Protein AF-A0ABD5TMN6-F1 (afdb_monomer)

Sequence (115 aa):
MSTIVWAAIVGIPLAWHLGLTGVAYYDAGRVGMPRKKWATITFLVPIFGFFTYLFERSELSYDPEEDPYRGNNFNIHPSRADDTVLPSKGEANDLTEWDGRDRERDDGPGPLNDP

Nearest PDB structures (foldseek):
  5uax-assembly1_C  TM=6.747E-01  e=7.923E+00  Homo sapiens
  8tcu-assembly1_D-2  TM=4.972E-01  e=4.458E+00  Homo sapiens

Radius of gyration: 29.51 Å; Cα contacts (8 Å, |Δi|>4): 32; chains: 1; bounding box: 84×40×66 Å

pLDDT: mean 77.98, std 20.76, range [35.47, 98.38]

Solvent-accessible surface area (backbone atoms only — not comparable to full-atom values): 7530 Å² total; per-residue (Å²): 135,59,70,66,56,52,47,48,68,52,46,50,56,51,53,50,51,53,48,51,22,50,47,43,28,54,49,27,58,71,76,76,43,66,28,69,60,49,22,50,53,58,62,49,51,64,55,55,58,53,50,50,52,52,54,60,55,54,59,76,72,62,56,68,88,76,39,94,62,62,88,56,77,70,90,57,55,80,96,47,53,86,77,58,91,69,80,64,98,80,74,88,82,75,87,77,76,85,80,88,75,90,78,86,82,85,84,77,86,77,85,88,84,85,135

Foldseek 3Di:
DDPVVVCCVPVVVVVVLVVVLVVQLVVCVVVVHDSVVRSVVSNCVVVVVVVVVVVVVVVVPDDLVPDPCNQDPPPQPPVCPVVDPDDRPPPPPDPPDDDDDDDDDDDDDDDDDDD

Mean predicted aligned error: 16.41 Å

Structure (mmCIF, N/CA/C/O backbone):
data_AF-A0ABD5TMN6-F1
#
_entry.id   AF-A0ABD5TMN6-F1
#
loop_
_atom_site.group_PDB
_atom_site.id
_atom_site.type_symbol
_atom_site.label_atom_id
_atom_site.label_alt_id
_atom_site.label_comp_id
_atom_site.label_asym_id
_atom_site.label_entity_id
_atom_site.label_seq_id
_atom_site.pdbx_PDB_ins_code
_atom_site.Cartn_x
_atom_site.Cartn_y
_atom_site.Cartn_z
_atom_site.occupancy
_atom_site.B_iso_or_equiv
_atom_site.auth_seq_id
_atom_site.auth_comp_id
_atom_site.auth_asym_id
_atom_site.auth_atom_id
_atom_site.pdbx_PDB_model_num
ATOM 1 N N . MET A 1 1 ? -21.275 12.830 8.083 1.00 75.19 1 MET A N 1
ATOM 2 C CA . MET A 1 1 ? -20.219 13.082 7.073 1.00 75.19 1 MET A CA 1
ATOM 3 C C . MET A 1 1 ? -20.856 13.118 5.691 1.00 75.19 1 MET A C 1
ATOM 5 O O . MET A 1 1 ? -21.710 12.277 5.442 1.00 75.19 1 MET A O 1
ATOM 9 N N . SER A 1 2 ? -20.483 14.047 4.806 1.00 94.31 2 SER A N 1
ATOM 10 C CA . SER A 1 2 ? -20.979 14.046 3.419 1.00 94.31 2 SER A CA 1
ATOM 11 C C . SER A 1 2 ? -20.209 13.039 2.552 1.00 94.31 2 SER A C 1
ATOM 13 O O . SER A 1 2 ? -19.040 12.752 2.809 1.00 94.31 2 SER A O 1
ATOM 15 N N . THR A 1 3 ? -20.844 12.510 1.502 1.00 94.62 3 THR A N 1
ATOM 16 C CA . THR A 1 3 ? -20.228 11.554 0.558 1.00 94.62 3 THR A CA 1
ATOM 17 C C . THR A 1 3 ? -18.976 12.119 -0.114 1.00 94.62 3 THR A C 1
ATOM 19 O O . THR A 1 3 ? -18.016 11.394 -0.351 1.00 94.62 3 THR A O 1
ATOM 22 N N . ILE A 1 4 ? -18.956 13.430 -0.363 1.00 95.94 4 ILE A N 1
ATOM 23 C CA . ILE A 1 4 ? -17.810 14.145 -0.940 1.00 95.94 4 ILE A CA 1
ATOM 24 C C . ILE A 1 4 ? -16.588 14.054 -0.020 1.00 95.94 4 ILE A C 1
ATOM 26 O O . ILE A 1 4 ? -15.478 13.824 -0.489 1.00 95.94 4 ILE A O 1
ATOM 30 N N . VAL A 1 5 ? -16.788 14.185 1.294 1.00 96.38 5 VAL A N 1
ATOM 31 C CA . VAL A 1 5 ? -15.699 14.075 2.274 1.00 96.38 5 VAL A CA 1
ATOM 32 C C . VAL A 1 5 ? -15.134 12.654 2.291 1.00 96.38 5 VAL A C 1
ATOM 34 O O . VAL A 1 5 ? -13.920 12.489 2.265 1.00 96.38 5 VAL A O 1
ATOM 37 N N . TRP A 1 6 ? -15.986 11.626 2.240 1.00 96.25 6 TRP A N 1
ATOM 38 C CA . TRP A 1 6 ? -15.530 10.236 2.115 1.00 96.25 6 TRP A CA 1
ATOM 39 C C . TRP A 1 6 ? -14.748 9.987 0.826 1.00 96.25 6 TRP A C 1
ATOM 41 O O . TRP A 1 6 ? -13.685 9.368 0.859 1.00 96.25 6 TRP A O 1
ATOM 51 N N . ALA A 1 7 ? -15.242 10.509 -0.296 1.00 95.94 7 ALA A N 1
ATOM 52 C CA . ALA A 1 7 ? -14.559 10.406 -1.578 1.00 95.94 7 ALA A CA 1
ATOM 53 C C . ALA A 1 7 ? -13.181 11.080 -1.544 1.00 95.94 7 ALA A C 1
ATOM 55 O O . ALA A 1 7 ? -12.235 10.537 -2.102 1.00 95.94 7 ALA A O 1
ATOM 56 N N . ALA A 1 8 ? -13.034 12.214 -0.856 1.00 96.38 8 ALA A N 1
ATOM 57 C CA . ALA A 1 8 ? -11.739 12.864 -0.686 1.00 96.38 8 ALA A CA 1
ATOM 58 C C . ALA A 1 8 ? -10.798 12.046 0.217 1.00 96.38 8 ALA A C 1
ATOM 60 O O . ALA A 1 8 ? -9.654 11.801 -0.162 1.00 96.38 8 ALA A O 1
ATOM 61 N N . ILE A 1 9 ? -11.290 11.578 1.371 1.00 96.81 9 ILE A N 1
ATOM 62 C CA . ILE A 1 9 ? -10.505 10.811 2.356 1.00 96.81 9 ILE A CA 1
ATOM 63 C C . ILE A 1 9 ? -9.982 9.500 1.765 1.00 96.81 9 ILE A C 1
ATOM 65 O O . ILE A 1 9 ? -8.861 9.108 2.061 1.00 96.81 9 ILE A O 1
ATOM 69 N N . VAL A 1 10 ? -10.770 8.822 0.932 1.00 95.00 10 VAL A N 1
ATOM 70 C CA . VAL A 1 10 ? -10.378 7.535 0.339 1.00 95.00 10 VAL A CA 1
ATOM 71 C C . VAL A 1 10 ? -9.716 7.729 -1.026 1.00 95.00 10 VAL A C 1
ATOM 73 O O . VAL A 1 10 ? -8.688 7.126 -1.324 1.00 95.00 10 VAL A O 1
ATOM 76 N N . GLY A 1 11 ? -10.284 8.594 -1.863 1.00 96.69 11 GLY A N 1
ATOM 77 C CA . GLY A 1 11 ? -9.872 8.765 -3.251 1.00 96.69 11 GLY A CA 1
ATOM 78 C C . GLY A 1 11 ? -8.522 9.452 -3.411 1.00 96.69 11 GLY A C 1
ATOM 79 O O . GLY A 1 11 ? -7.727 9.005 -4.234 1.00 96.69 11 GLY A O 1
ATOM 80 N N . ILE A 1 12 ? -8.227 10.495 -2.624 1.00 97.12 12 ILE A N 1
ATOM 81 C CA . ILE A 1 12 ? -6.947 11.214 -2.740 1.00 97.12 12 ILE A CA 1
ATOM 82 C C . ILE A 1 12 ? -5.769 10.292 -2.377 1.00 97.12 12 ILE A C 1
ATOM 84 O O . ILE A 1 12 ? -4.854 10.180 -3.197 1.00 97.12 12 ILE A O 1
ATOM 88 N N . PRO A 1 13 ? -5.777 9.568 -1.236 1.00 96.44 13 PRO A N 1
ATOM 89 C CA . PRO A 1 13 ? -4.700 8.632 -0.921 1.00 96.44 13 PRO A CA 1
ATOM 90 C C . PRO A 1 13 ? -4.571 7.498 -1.938 1.00 96.44 13 PRO A C 1
ATOM 92 O O . PRO A 1 13 ? -3.455 7.164 -2.327 1.00 96.44 13 PRO A O 1
ATOM 95 N N . LEU A 1 14 ? -5.689 6.936 -2.417 1.00 96.75 14 LEU A N 1
ATOM 96 C CA . LEU A 1 14 ? -5.657 5.894 -3.448 1.00 96.75 14 LEU A CA 1
ATOM 97 C C . LEU A 1 14 ? -5.023 6.400 -4.746 1.00 96.75 14 LEU A C 1
ATOM 99 O O . LEU A 1 14 ? -4.142 5.740 -5.294 1.00 96.75 14 LEU A O 1
ATOM 103 N N . ALA A 1 15 ? -5.434 7.575 -5.226 1.00 97.88 15 ALA A N 1
ATOM 104 C CA . ALA A 1 15 ? -4.876 8.172 -6.434 1.00 97.88 15 ALA A CA 1
ATOM 105 C C . ALA A 1 15 ? -3.374 8.446 -6.281 1.00 97.88 15 ALA A C 1
ATOM 107 O O . ALA A 1 15 ? -2.594 8.128 -7.181 1.00 97.88 15 ALA A O 1
ATOM 108 N N . TRP A 1 16 ? -2.957 8.973 -5.127 1.00 98.00 16 TRP A N 1
ATOM 109 C CA . TRP A 1 16 ? -1.549 9.221 -4.832 1.00 98.00 16 TRP A CA 1
ATOM 110 C C . TRP A 1 16 ? -0.733 7.924 -4.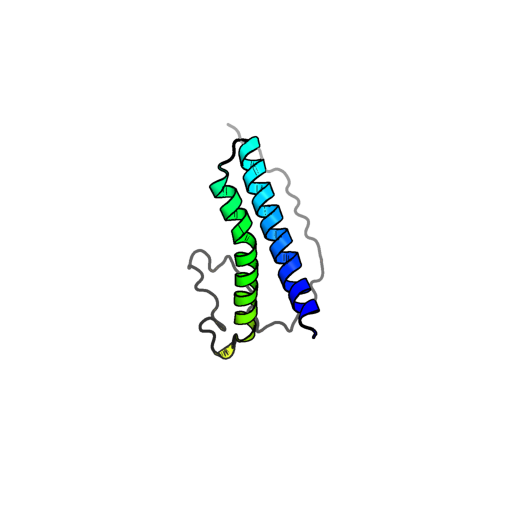807 1.00 98.00 16 TRP A C 1
ATOM 112 O O . TRP A 1 16 ? 0.319 7.840 -5.439 1.00 98.00 16 TRP A O 1
ATOM 122 N N . HIS A 1 17 ? -1.241 6.884 -4.142 1.00 98.00 17 HIS A N 1
ATOM 123 C CA . HIS A 1 17 ? -0.579 5.581 -4.050 1.00 98.00 17 HIS A CA 1
ATOM 124 C C . HIS A 1 17 ? -0.403 4.916 -5.419 1.00 98.00 17 HIS A C 1
ATOM 126 O O . HIS A 1 17 ? 0.676 4.416 -5.751 1.00 98.00 17 HIS A O 1
ATOM 132 N N . LEU A 1 18 ? -1.444 4.959 -6.254 1.00 98.25 18 LEU A N 1
ATOM 133 C CA . LEU A 1 18 ? -1.376 4.471 -7.632 1.00 98.25 18 LEU A CA 1
ATOM 134 C C . LEU A 1 18 ? -0.388 5.291 -8.473 1.00 98.25 18 LEU A C 1
ATOM 136 O O . LEU A 1 18 ? 0.388 4.712 -9.234 1.00 98.25 18 LEU A O 1
ATOM 140 N N . GLY A 1 19 ? -0.361 6.615 -8.294 1.00 98.31 19 GLY A N 1
ATOM 141 C CA . GLY A 1 19 ? 0.613 7.502 -8.932 1.00 98.31 19 GLY A CA 1
ATOM 142 C C . GLY A 1 19 ? 2.055 7.131 -8.582 1.00 98.31 19 GLY A C 1
ATOM 143 O O . GLY A 1 19 ? 2.871 6.919 -9.478 1.00 98.31 19 GLY A O 1
ATOM 144 N N . LEU A 1 20 ? 2.359 6.961 -7.292 1.00 98.12 20 LEU A N 1
ATOM 145 C CA . LEU A 1 20 ? 3.683 6.540 -6.817 1.00 98.12 20 LEU A CA 1
ATOM 146 C C . LEU A 1 20 ? 4.070 5.147 -7.323 1.00 98.12 20 LEU A C 1
ATOM 148 O O . LEU A 1 20 ? 5.209 4.931 -7.731 1.00 98.12 20 LEU A O 1
ATOM 152 N N . THR A 1 21 ? 3.119 4.214 -7.356 1.00 98.38 21 THR A N 1
ATOM 153 C CA . THR A 1 21 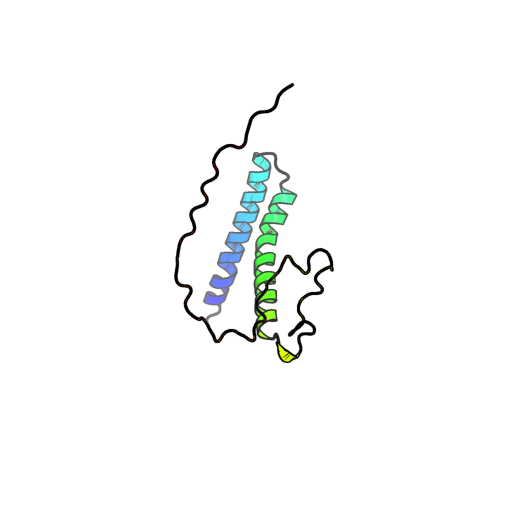? 3.331 2.879 -7.932 1.00 98.38 21 THR A CA 1
ATOM 154 C C . THR A 1 21 ? 3.699 2.972 -9.418 1.00 98.38 21 THR A C 1
ATOM 156 O O . THR A 1 21 ? 4.618 2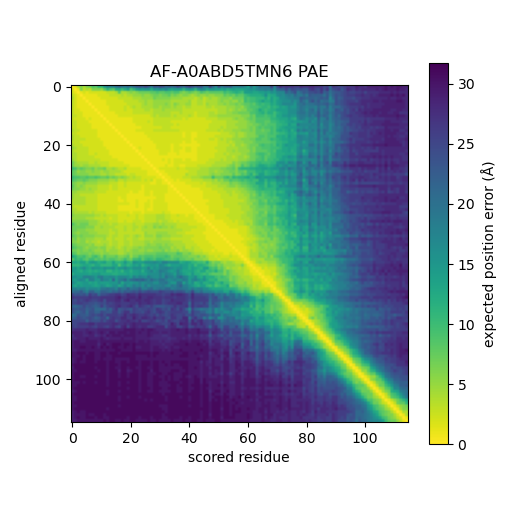.291 -9.878 1.00 98.38 21 THR A O 1
ATOM 159 N N . GLY A 1 22 ? 3.029 3.852 -10.169 1.00 98.25 22 GLY A N 1
ATOM 160 C CA . GLY A 1 22 ? 3.353 4.141 -11.567 1.00 98.25 22 GLY A CA 1
ATOM 161 C C . GLY A 1 22 ? 4.744 4.758 -11.742 1.00 98.25 22 GLY A C 1
ATOM 162 O O . GLY A 1 22 ? 5.492 4.337 -12.627 1.00 98.25 22 GLY A O 1
ATOM 163 N N . VAL A 1 23 ? 5.127 5.696 -10.868 1.00 98.25 23 VAL A N 1
ATOM 164 C CA . VAL A 1 23 ? 6.483 6.271 -10.841 1.00 98.25 23 VAL A CA 1
ATOM 165 C C . VAL A 1 23 ? 7.523 5.184 -10.590 1.00 98.25 23 VAL A C 1
ATOM 167 O O . VAL A 1 23 ? 8.466 5.077 -11.366 1.00 98.25 23 VAL A O 1
ATOM 170 N N . ALA A 1 24 ? 7.329 4.330 -9.583 1.00 97.88 24 ALA A N 1
ATOM 171 C CA . ALA A 1 24 ? 8.243 3.229 -9.282 1.00 97.88 24 ALA A CA 1
ATOM 172 C C . ALA A 1 24 ? 8.373 2.250 -10.460 1.00 97.88 24 ALA A C 1
ATOM 174 O O . ALA A 1 24 ? 9.475 1.813 -10.785 1.00 97.88 24 ALA A O 1
ATOM 175 N N . TYR A 1 25 ? 7.268 1.938 -11.146 1.00 98.25 25 TYR A N 1
ATOM 176 C CA . TYR A 1 25 ? 7.285 1.100 -12.347 1.00 98.25 25 TYR A CA 1
ATOM 177 C C . TYR A 1 25 ? 8.114 1.721 -13.482 1.00 98.25 25 TYR A C 1
ATOM 179 O O . TYR A 1 25 ? 8.916 1.029 -14.121 1.00 98.25 25 TYR A O 1
ATOM 187 N N . TYR A 1 26 ? 7.909 3.014 -13.748 1.00 98.12 26 TYR A N 1
ATOM 188 C CA . TYR A 1 26 ? 8.604 3.744 -14.805 1.00 98.12 26 TYR A CA 1
ATOM 189 C C . TYR A 1 26 ? 10.092 3.917 -14.487 1.00 98.12 26 TYR A C 1
ATOM 191 O O . TYR A 1 26 ? 10.942 3.578 -15.313 1.00 98.12 26 TYR A O 1
ATOM 199 N N . ASP A 1 27 ? 10.401 4.388 -13.281 1.00 98.12 27 ASP A N 1
ATOM 200 C CA . ASP A 1 27 ? 11.758 4.675 -12.831 1.00 98.12 27 ASP A CA 1
ATOM 201 C C . ASP A 1 27 ? 12.609 3.406 -12.731 1.00 98.12 27 ASP A C 1
ATOM 203 O O . ASP A 1 27 ? 13.682 3.353 -13.331 1.00 98.12 27 ASP A O 1
ATOM 207 N N . ALA A 1 28 ? 12.079 2.325 -12.137 1.00 97.06 28 ALA A N 1
ATOM 208 C CA . ALA A 1 28 ? 12.751 1.022 -12.113 1.00 97.06 28 ALA A CA 1
ATOM 209 C C . ALA A 1 28 ? 13.163 0.578 -13.523 1.00 97.06 28 ALA A C 1
ATOM 211 O O . ALA A 1 28 ? 14.237 0.017 -13.730 1.00 97.06 28 ALA A O 1
ATOM 212 N N . GLY A 1 29 ? 12.330 0.891 -14.515 1.00 95.50 29 GLY A N 1
ATOM 213 C CA . GLY A 1 29 ? 12.594 0.606 -15.912 1.00 95.50 29 GLY A CA 1
ATOM 214 C C . GLY A 1 29 ? 13.725 1.401 -16.544 1.00 95.50 29 GLY A C 1
ATOM 215 O O . GLY A 1 29 ? 14.305 0.907 -17.511 1.00 95.50 29 GLY A O 1
ATOM 216 N N . ARG A 1 30 ? 14.008 2.601 -16.035 1.00 96.75 30 ARG A N 1
ATOM 217 C CA . ARG A 1 30 ? 15.095 3.475 -16.488 1.00 96.75 30 ARG A CA 1
ATOM 218 C C . ARG A 1 30 ? 16.420 3.139 -15.820 1.00 96.75 30 ARG A C 1
ATOM 220 O O . ARG A 1 30 ? 17.449 3.220 -16.478 1.00 96.75 30 ARG A O 1
ATOM 227 N N . VAL A 1 31 ? 16.392 2.741 -14.549 1.00 97.19 31 VAL A N 1
ATOM 228 C CA . VAL A 1 31 ? 17.602 2.446 -13.759 1.00 97.19 31 VAL A CA 1
ATOM 229 C C . VAL A 1 31 ? 18.018 0.966 -13.791 1.00 97.19 31 VAL A C 1
ATOM 231 O O . VAL A 1 31 ? 18.892 0.550 -13.041 1.00 97.19 31 VAL A O 1
ATOM 234 N N . GLY A 1 32 ? 17.405 0.152 -14.660 1.00 96.00 32 GLY A N 1
ATOM 235 C CA . GLY A 1 32 ? 17.787 -1.254 -14.869 1.00 96.00 32 GLY A CA 1
ATOM 236 C C . GLY A 1 32 ? 17.242 -2.241 -13.829 1.00 96.00 32 GLY A C 1
ATOM 237 O O . GLY A 1 32 ? 17.685 -3.385 -13.769 1.00 96.00 32 GLY A O 1
ATOM 238 N N . MET A 1 33 ? 16.263 -1.834 -13.021 1.00 96.94 33 MET A N 1
ATOM 239 C CA . MET A 1 33 ? 15.604 -2.692 -12.039 1.00 96.94 33 MET A CA 1
ATOM 240 C C . MET A 1 33 ? 14.383 -3.432 -12.628 1.00 96.94 33 MET A C 1
ATOM 242 O O . MET A 1 33 ? 13.716 -2.947 -13.547 1.00 96.94 33 MET A O 1
ATOM 246 N N . PRO A 1 34 ? 14.012 -4.610 -12.086 1.00 97.38 34 PRO A N 1
ATOM 247 C CA . PRO A 1 34 ? 12.839 -5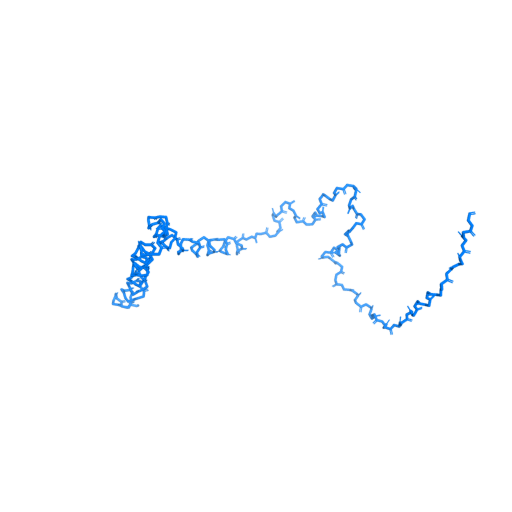.350 -12.545 1.00 97.38 34 PRO A CA 1
ATOM 248 C C . PRO A 1 34 ? 11.534 -4.595 -12.233 1.00 97.38 34 PRO A C 1
ATOM 250 O O . PRO A 1 34 ? 11.020 -4.655 -11.116 1.00 97.38 34 PRO A O 1
ATOM 253 N N . ARG A 1 35 ? 10.965 -3.928 -13.249 1.00 97.81 35 ARG A N 1
ATOM 254 C CA . ARG A 1 35 ? 9.771 -3.0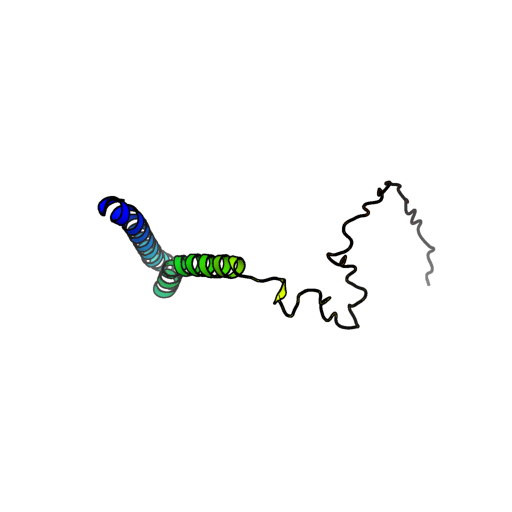57 -13.145 1.00 97.81 35 ARG A CA 1
ATOM 255 C C . ARG A 1 35 ? 8.609 -3.693 -12.391 1.00 97.81 35 ARG A C 1
ATOM 257 O O . ARG A 1 35 ? 8.074 -3.106 -11.459 1.00 97.81 35 ARG A O 1
ATOM 264 N N . LYS A 1 36 ? 8.233 -4.914 -12.792 1.00 97.31 36 LYS A N 1
ATOM 265 C CA . LYS A 1 36 ? 7.098 -5.646 -12.209 1.00 97.31 36 LYS A CA 1
ATOM 266 C C . LYS A 1 36 ? 7.313 -5.920 -10.723 1.00 97.31 36 LYS A C 1
ATOM 268 O O . LYS A 1 36 ? 6.403 -5.708 -9.941 1.00 97.31 36 LYS A O 1
ATOM 273 N N . LYS A 1 37 ? 8.523 -6.337 -10.335 1.00 97.69 37 LYS A N 1
ATOM 274 C CA . LYS A 1 37 ? 8.855 -6.634 -8.937 1.00 97.69 37 LYS A CA 1
ATOM 275 C C . LYS A 1 37 ? 8.668 -5.393 -8.067 1.00 97.69 37 LYS A C 1
ATOM 277 O O . LYS A 1 37 ? 7.973 -5.460 -7.062 1.00 97.69 37 LYS A O 1
ATOM 282 N N . TRP A 1 38 ? 9.262 -4.273 -8.468 1.00 97.69 38 TRP A N 1
ATOM 283 C CA . TRP A 1 38 ? 9.216 -3.049 -7.671 1.00 97.69 38 TRP A CA 1
ATOM 284 C C . TRP A 1 38 ? 7.833 -2.414 -7.643 1.00 97.69 38 TRP A C 1
ATOM 286 O O . TRP A 1 38 ? 7.377 -2.042 -6.571 1.00 97.69 38 TRP A O 1
ATOM 296 N N . ALA A 1 39 ? 7.117 -2.398 -8.768 1.00 97.88 39 ALA A N 1
ATOM 297 C CA . ALA A 1 39 ? 5.729 -1.951 -8.789 1.00 97.88 39 ALA A CA 1
ATOM 298 C C . ALA A 1 39 ? 4.842 -2.793 -7.859 1.00 97.88 39 ALA A C 1
ATOM 300 O O . ALA A 1 39 ? 4.062 -2.231 -7.098 1.00 97.88 39 ALA A O 1
ATOM 301 N N . THR A 1 40 ? 4.995 -4.123 -7.861 1.00 97.94 40 THR A N 1
ATOM 302 C CA . THR A 1 40 ? 4.257 -5.002 -6.944 1.00 97.94 40 THR A CA 1
ATOM 303 C C . THR A 1 40 ? 4.612 -4.723 -5.487 1.00 97.94 40 THR A C 1
ATOM 305 O O . THR A 1 40 ? 3.709 -4.600 -4.666 1.00 97.94 40 THR A O 1
ATOM 308 N N . ILE A 1 41 ? 5.901 -4.589 -5.156 1.00 96.75 41 ILE A N 1
ATOM 309 C CA . ILE A 1 41 ? 6.334 -4.277 -3.786 1.00 96.75 41 ILE A CA 1
ATOM 310 C C . ILE A 1 41 ? 5.708 -2.958 -3.330 1.00 96.75 41 ILE A C 1
ATOM 312 O O . ILE A 1 41 ? 5.032 -2.946 -2.308 1.00 96.75 41 ILE A O 1
ATOM 316 N N . THR A 1 42 ? 5.872 -1.880 -4.105 1.00 97.19 42 THR A N 1
ATOM 317 C CA . THR A 1 42 ? 5.313 -0.559 -3.789 1.00 97.19 42 THR A CA 1
ATOM 318 C C . THR A 1 42 ? 3.796 -0.614 -3.645 1.00 97.19 42 THR A C 1
ATOM 320 O O . THR A 1 42 ? 3.264 -0.095 -2.669 1.00 97.19 42 THR A O 1
ATOM 323 N N . PHE A 1 43 ? 3.096 -1.297 -4.555 1.00 97.19 43 PHE A N 1
ATOM 324 C CA . PHE A 1 43 ? 1.641 -1.418 -4.515 1.00 97.19 43 PHE A CA 1
ATOM 325 C C . PHE A 1 43 ? 1.135 -2.090 -3.232 1.00 97.19 43 PHE A C 1
ATOM 327 O O . PHE A 1 43 ? 0.126 -1.656 -2.680 1.00 97.19 43 PHE A O 1
ATOM 334 N N . LEU A 1 44 ? 1.841 -3.115 -2.742 1.00 97.31 44 LEU A N 1
ATOM 335 C CA . LEU A 1 44 ? 1.439 -3.898 -1.571 1.00 97.31 44 LEU A CA 1
ATOM 336 C C . LEU A 1 44 ? 1.848 -3.265 -0.231 1.00 97.31 44 LEU A C 1
ATOM 338 O O . LEU A 1 44 ? 1.399 -3.744 0.806 1.00 97.31 44 LEU A O 1
ATOM 342 N N . VAL A 1 45 ? 2.638 -2.183 -0.213 1.00 95.44 45 VAL A N 1
ATOM 343 C CA . VAL A 1 45 ? 3.067 -1.513 1.035 1.00 95.44 45 VAL A CA 1
ATOM 344 C C . VAL A 1 45 ? 1.908 -1.215 2.006 1.00 95.44 45 VAL A C 1
ATOM 346 O O . VAL A 1 45 ? 2.043 -1.538 3.187 1.00 95.44 45 VAL A O 1
ATOM 349 N N . PRO A 1 46 ? 0.749 -0.671 1.579 1.00 94.00 46 PRO A N 1
ATOM 350 C CA . PRO A 1 46 ? -0.337 -0.342 2.505 1.00 94.00 46 PRO A CA 1
ATOM 351 C C . PRO A 1 46 ? -0.935 -1.558 3.223 1.00 94.00 46 PRO A C 1
ATOM 353 O O . PRO A 1 46 ? -1.521 -1.409 4.294 1.00 94.00 46 PRO A O 1
ATOM 356 N N . ILE A 1 47 ? -0.766 -2.765 2.671 1.00 94.75 47 ILE A N 1
ATOM 357 C CA . ILE A 1 47 ? -1.249 -4.004 3.289 1.00 94.75 47 ILE A CA 1
ATOM 358 C C . ILE A 1 47 ? -0.526 -4.263 4.614 1.00 94.75 47 ILE A C 1
ATOM 360 O O . ILE A 1 47 ? -1.149 -4.740 5.560 1.00 94.75 47 ILE A O 1
ATOM 364 N N . PHE A 1 48 ? 0.753 -3.895 4.728 1.00 94.31 48 PHE A N 1
ATOM 365 C CA . PHE A 1 48 ? 1.476 -4.010 5.995 1.00 94.31 48 PHE A CA 1
ATOM 366 C C . PHE A 1 48 ? 0.855 -3.125 7.078 1.00 94.31 48 PHE A C 1
ATOM 368 O O . PHE A 1 48 ? 0.627 -3.607 8.179 1.00 94.31 48 PHE A O 1
ATOM 375 N N . GLY A 1 49 ? 0.485 -1.881 6.752 1.00 91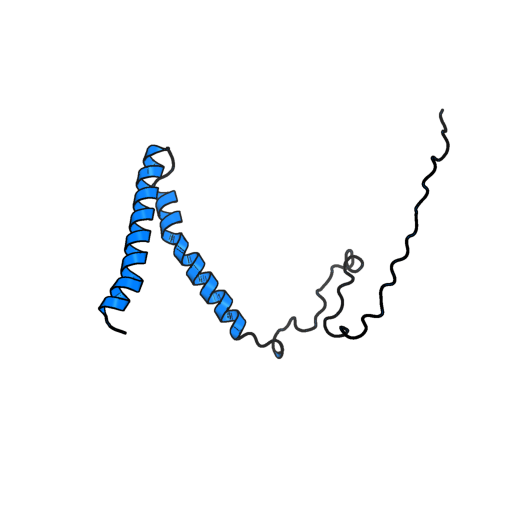.44 49 GLY A N 1
ATOM 376 C CA . GLY A 1 49 ? -0.217 -1.000 7.692 1.00 91.44 49 GLY A CA 1
ATOM 377 C C . GLY A 1 49 ? -1.580 -1.554 8.121 1.00 91.44 49 GLY A C 1
ATOM 378 O O . GLY A 1 49 ? -1.94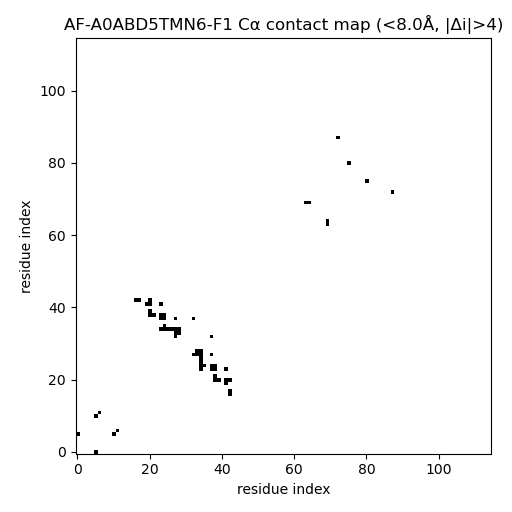7 -1.458 9.290 1.00 91.44 49 GLY A O 1
ATOM 379 N N . PHE A 1 50 ? -2.305 -2.199 7.200 1.00 92.94 50 PHE A N 1
ATOM 380 C CA . PHE A 1 50 ? -3.549 -2.897 7.533 1.00 92.94 50 PHE A CA 1
ATOM 381 C C . PHE A 1 50 ? -3.319 -4.057 8.511 1.00 92.94 50 PHE A C 1
ATOM 383 O O . PHE A 1 50 ? -4.051 -4.176 9.491 1.00 92.94 50 PHE A O 1
ATOM 390 N N . PHE A 1 51 ? -2.290 -4.881 8.296 1.00 94.75 51 PHE A N 1
ATOM 391 C CA . PHE A 1 51 ? -1.951 -5.947 9.239 1.00 94.75 51 PHE A CA 1
ATOM 392 C C . PHE A 1 51 ? -1.505 -5.405 10.596 1.00 94.75 51 PHE A C 1
ATOM 394 O O . PHE A 1 51 ? -1.944 -5.942 11.606 1.00 94.75 51 PHE A O 1
ATOM 401 N N . THR A 1 52 ? -0.720 -4.324 10.645 1.00 94.38 52 THR A N 1
ATOM 402 C CA . THR A 1 52 ? -0.358 -3.666 11.911 1.00 94.38 52 THR A CA 1
ATOM 403 C C . THR A 1 52 ? -1.599 -3.271 12.707 1.00 94.38 52 THR A C 1
ATOM 405 O O . THR A 1 52 ? -1.686 -3.609 13.881 1.00 94.38 52 THR A O 1
ATOM 408 N N . TYR A 1 53 ? -2.595 -2.652 12.063 1.00 93.81 53 TYR A N 1
ATOM 409 C CA . TYR A 1 53 ? -3.870 -2.334 12.713 1.00 93.81 53 TYR A CA 1
ATOM 410 C C . TYR A 1 53 ? -4.583 -3.584 13.250 1.00 93.81 53 TYR A C 1
ATOM 412 O O . TYR A 1 53 ? -5.129 -3.557 14.350 1.00 93.81 53 TYR A O 1
ATOM 420 N N . LEU A 1 54 ? -4.595 -4.687 12.492 1.00 94.94 54 LEU A N 1
ATOM 421 C CA . LEU A 1 54 ? -5.209 -5.936 12.952 1.00 94.94 54 LEU A CA 1
ATOM 422 C C . LEU A 1 54 ? -4.483 -6.528 14.166 1.00 94.94 54 LEU A C 1
ATOM 424 O O . LEU A 1 54 ? -5.154 -6.976 15.094 1.00 94.94 54 LEU A O 1
ATOM 428 N N . PHE A 1 55 ? -3.148 -6.516 14.171 1.00 92.69 55 PHE A N 1
ATOM 429 C CA . PHE A 1 55 ? -2.349 -6.994 15.299 1.00 92.69 55 PHE A CA 1
ATOM 430 C C . PHE A 1 55 ? -2.559 -6.122 16.537 1.00 92.69 55 PHE A C 1
ATOM 432 O O . PHE A 1 55 ? -2.943 -6.643 17.579 1.00 92.69 55 PHE A O 1
ATOM 439 N N . GLU A 1 56 ? -2.439 -4.802 16.401 1.00 93.00 56 GLU A N 1
ATOM 440 C CA . GLU A 1 56 ? -2.685 -3.854 17.495 1.00 93.00 56 GLU A CA 1
ATOM 441 C C . GLU A 1 56 ? -4.111 -3.997 18.050 1.00 93.00 56 GLU A C 1
ATOM 443 O O . GLU A 1 56 ? -4.329 -4.040 19.259 1.00 93.00 56 GLU A O 1
ATOM 448 N N . ARG A 1 57 ? -5.106 -4.173 17.172 1.00 93.88 57 ARG A N 1
ATOM 449 C CA . ARG A 1 57 ? -6.484 -4.443 17.592 1.00 93.88 57 ARG A CA 1
ATOM 450 C C . ARG A 1 57 ? -6.609 -5.755 18.369 1.00 93.88 57 ARG A C 1
ATOM 452 O O . ARG A 1 57 ? -7.418 -5.818 19.290 1.00 93.88 57 ARG A O 1
ATOM 459 N N . SER A 1 58 ? -5.885 -6.801 17.975 1.00 87.50 58 SER A N 1
ATOM 460 C CA . SER A 1 58 ? -5.958 -8.103 18.648 1.00 87.50 58 SER A CA 1
ATOM 461 C C . SER A 1 58 ? -5.398 -8.067 20.072 1.00 87.50 58 SER A C 1
ATOM 463 O O . SER A 1 58 ? -5.883 -8.809 20.925 1.00 87.50 58 SER A O 1
ATOM 465 N N . GLU A 1 59 ? -4.465 -7.154 20.359 1.00 83.75 59 GLU A N 1
ATOM 466 C CA . GLU A 1 59 ? -3.919 -6.959 21.707 1.00 83.75 59 GLU A CA 1
ATOM 467 C C . GLU A 1 59 ? -4.930 -6.319 22.673 1.00 83.75 59 GLU A C 1
ATOM 469 O O . GLU A 1 59 ? -4.882 -6.581 23.871 1.00 83.75 59 GLU A O 1
ATOM 474 N N . LEU A 1 60 ? -5.904 -5.539 22.185 1.00 86.88 60 LEU A N 1
ATOM 475 C CA . LEU A 1 60 ? -6.919 -4.907 23.047 1.00 86.88 60 LEU A CA 1
ATOM 476 C C . LEU A 1 60 ? -7.864 -5.909 23.724 1.00 86.88 60 LEU A C 1
ATOM 478 O O . LEU A 1 60 ? -8.460 -5.590 24.750 1.00 86.88 60 LEU A O 1
ATOM 482 N N . SER A 1 61 ? -8.045 -7.090 23.133 1.00 83.25 61 SER A N 1
ATOM 483 C CA . SER A 1 61 ? -8.899 -8.160 23.663 1.00 83.25 61 SER A CA 1
ATOM 484 C C . SER A 1 61 ? -8.110 -9.260 24.373 1.00 83.25 61 SER A C 1
ATOM 486 O O . SER A 1 61 ? -8.656 -10.332 24.616 1.00 83.25 61 SER A O 1
ATOM 488 N N . TYR A 1 62 ? -6.827 -9.031 24.653 1.00 80.25 62 TYR A N 1
ATOM 489 C CA . TYR A 1 62 ? -6.008 -9.970 25.404 1.00 80.25 62 TYR A CA 1
ATOM 490 C C . TYR A 1 62 ? -6.479 -10.008 26.862 1.00 80.25 62 TYR A C 1
ATOM 492 O O . TYR A 1 62 ? -6.412 -8.999 27.567 1.00 80.25 62 TYR A O 1
ATOM 500 N N . ASP A 1 63 ? -6.967 -11.169 27.299 1.00 83.50 63 ASP A N 1
ATOM 501 C CA . ASP A 1 63 ? -7.203 -11.434 28.712 1.00 83.50 63 ASP A CA 1
ATOM 502 C C . ASP A 1 63 ? -5.916 -12.009 29.314 1.00 83.50 63 ASP A C 1
ATOM 504 O O . ASP A 1 63 ? -5.561 -13.159 29.032 1.00 83.50 63 ASP A O 1
ATOM 508 N N . PRO A 1 64 ? -5.191 -11.235 30.137 1.00 80.31 64 PRO A N 1
ATOM 509 C CA . PRO A 1 64 ? -3.984 -11.736 30.752 1.00 80.31 64 PRO A CA 1
ATOM 510 C C . PRO A 1 64 ? -4.278 -12.905 31.695 1.00 80.31 64 PRO A C 1
ATOM 512 O O . PRO A 1 64 ? -3.338 -13.619 32.014 1.00 80.31 64 PRO A O 1
ATOM 515 N N . GLU A 1 65 ? -5.496 -13.082 32.233 1.00 82.44 65 GLU A N 1
ATOM 516 C CA . GLU A 1 65 ? -5.847 -14.192 33.144 1.00 82.44 65 GLU A CA 1
ATOM 517 C C . GLU A 1 65 ? -5.931 -15.540 32.419 1.00 82.44 65 GLU A C 1
ATOM 519 O O . GLU A 1 65 ? -5.661 -16.580 33.018 1.00 82.44 65 GLU A O 1
ATOM 524 N N . GLU A 1 66 ? -6.265 -15.521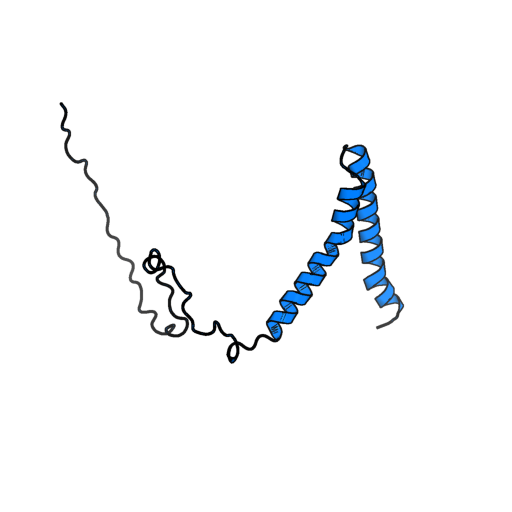 31.129 1.00 83.44 66 GLU A N 1
ATOM 525 C CA . GLU A 1 66 ? -6.394 -16.715 30.289 1.00 83.44 66 GLU A CA 1
ATOM 526 C C . GLU A 1 66 ? -5.103 -17.050 29.524 1.00 83.44 66 GLU A C 1
ATOM 528 O O . GLU A 1 66 ? -5.055 -18.045 28.796 1.00 83.44 66 GLU A O 1
ATOM 533 N N . ASP A 1 67 ? -4.042 -16.250 29.677 1.00 79.06 67 ASP A N 1
ATOM 534 C CA . ASP A 1 67 ? -2.774 -16.498 28.995 1.00 79.06 67 ASP A CA 1
ATOM 535 C C . ASP A 1 67 ? -2.059 -17.736 29.587 1.00 79.06 67 ASP A C 1
ATOM 537 O O . ASP A 1 67 ? -1.654 -17.719 30.754 1.00 79.06 67 ASP A O 1
ATOM 541 N N . PRO A 1 68 ? -1.823 -18.808 28.800 1.00 76.19 68 PRO A N 1
ATOM 542 C CA . PRO A 1 68 ? -1.106 -20.007 29.251 1.00 76.19 68 PRO A CA 1
ATOM 543 C C . PRO A 1 68 ? 0.355 -19.752 29.663 1.00 76.19 68 PRO A C 1
ATOM 545 O O . PRO A 1 68 ? 0.994 -20.625 30.257 1.00 76.19 68 PRO A O 1
ATOM 548 N N . TYR A 1 69 ? 0.900 -18.578 29.349 1.00 70.06 69 TYR A N 1
ATOM 549 C CA . TYR A 1 69 ? 2.225 -18.128 29.761 1.00 70.06 69 TYR A CA 1
ATOM 550 C C . TYR A 1 69 ? 2.187 -17.132 30.930 1.00 70.06 69 TYR A C 1
ATOM 552 O O . TYR A 1 69 ? 3.245 -16.710 31.405 1.00 70.06 69 TYR A O 1
ATOM 560 N N . ARG A 1 70 ? 1.001 -16.787 31.453 1.00 71.12 70 ARG A N 1
ATOM 561 C CA . ARG A 1 70 ? 0.847 -15.903 32.613 1.00 71.12 70 ARG A CA 1
ATOM 562 C C . ARG A 1 70 ? 1.522 -16.519 33.842 1.00 71.12 70 ARG A C 1
ATOM 564 O O . ARG A 1 70 ? 1.089 -17.538 34.368 1.00 71.12 70 ARG A O 1
ATOM 571 N N . GLY A 1 71 ? 2.591 -15.883 34.320 1.00 67.06 71 GLY A N 1
ATOM 572 C CA . GLY A 1 71 ? 3.312 -16.311 35.525 1.00 67.06 71 GLY A CA 1
ATOM 573 C C . GLY A 1 71 ? 4.303 -17.461 35.321 1.00 67.06 71 GLY A C 1
ATOM 574 O O . GLY A 1 71 ? 4.983 -17.837 36.275 1.00 67.06 71 GLY A O 1
ATOM 575 N N . ASN A 1 72 ? 4.451 -17.985 34.100 1.00 64.12 72 ASN A N 1
ATOM 576 C CA . ASN A 1 72 ? 5.533 -18.914 33.803 1.00 64.12 72 ASN A CA 1
ATOM 577 C C . ASN A 1 72 ? 6.820 -18.129 33.547 1.00 64.12 72 ASN A C 1
ATOM 579 O O . ASN A 1 72 ? 6.966 -17.445 32.533 1.00 64.12 72 ASN A O 1
ATOM 583 N N . ASN A 1 73 ? 7.787 -18.284 34.452 1.00 62.50 73 ASN A N 1
ATOM 584 C CA . ASN A 1 73 ? 9.183 -18.065 34.106 1.00 62.50 73 ASN A CA 1
ATOM 585 C C . ASN A 1 73 ? 9.478 -18.997 32.928 1.00 62.50 73 ASN A C 1
ATOM 587 O O . ASN A 1 73 ? 9.199 -20.194 33.000 1.00 62.50 73 ASN A O 1
ATOM 591 N N . PHE A 1 74 ? 9.942 -18.433 31.816 1.00 69.38 74 PHE A N 1
ATOM 592 C CA . PHE A 1 74 ? 10.266 -19.160 30.592 1.00 69.38 74 PHE A CA 1
ATOM 593 C C . PHE A 1 74 ? 11.019 -20.460 30.912 1.00 69.38 74 PHE A C 1
ATOM 595 O O . PHE A 1 74 ? 11.790 -20.505 31.870 1.00 69.38 74 PHE A O 1
ATOM 602 N N . ASN A 1 75 ? 10.845 -21.509 30.102 1.00 67.69 75 ASN A N 1
ATOM 603 C CA . ASN A 1 75 ? 11.694 -22.697 30.200 1.00 67.69 75 ASN A CA 1
ATOM 604 C C . ASN A 1 75 ? 13.124 -22.308 29.799 1.00 67.69 75 ASN A C 1
ATOM 606 O O . ASN A 1 75 ? 13.515 -22.441 28.637 1.00 67.69 75 ASN A O 1
ATOM 610 N N . ILE A 1 76 ? 13.891 -21.770 30.745 1.00 67.88 76 ILE A N 1
ATOM 611 C CA . ILE A 1 76 ? 15.291 -21.45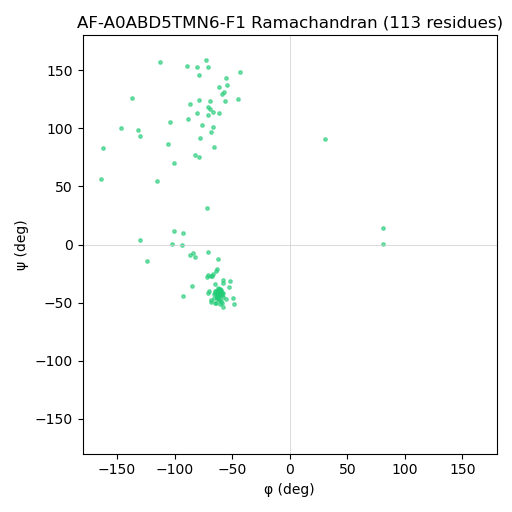6 30.531 1.00 67.88 76 ILE A CA 1
ATOM 612 C C . ILE A 1 76 ? 16.004 -22.797 30.422 1.00 67.88 76 ILE A C 1
ATOM 614 O O . ILE A 1 76 ? 15.893 -23.658 31.298 1.00 67.88 76 ILE A O 1
ATOM 618 N N . HIS A 1 77 ? 16.706 -23.000 29.309 1.00 72.38 77 HIS A N 1
ATOM 619 C CA . HIS A 1 77 ? 17.531 -24.185 29.147 1.00 72.38 77 HIS A CA 1
ATOM 620 C C . HIS A 1 77 ? 18.495 -24.281 30.345 1.00 72.38 77 HIS A C 1
ATOM 622 O O . HIS A 1 77 ? 19.074 -23.254 30.699 1.00 72.38 77 HIS A O 1
ATOM 628 N N . PRO A 1 78 ? 18.719 -25.463 30.954 1.00 70.25 78 PRO A N 1
ATOM 629 C CA . PRO A 1 78 ? 19.509 -25.580 32.185 1.00 70.25 78 PRO A CA 1
ATOM 630 C C . PRO A 1 78 ? 20.889 -24.917 32.106 1.00 70.25 78 PRO A C 1
ATOM 632 O O . PRO A 1 78 ? 21.371 -24.367 33.084 1.00 70.25 78 PRO A O 1
ATOM 635 N N . SER A 1 79 ? 21.499 -24.898 30.917 1.00 79.44 79 SER A N 1
ATOM 636 C CA . SER A 1 79 ? 22.793 -24.247 30.669 1.00 79.44 79 SER A CA 1
ATOM 637 C C . SER A 1 79 ? 22.774 -22.711 30.692 1.00 79.44 79 SER A C 1
ATOM 639 O O . SER A 1 79 ? 23.822 -22.112 30.493 1.00 79.44 79 SER A O 1
ATOM 641 N N . ARG A 1 80 ? 21.601 -22.079 30.797 1.00 68.06 80 ARG A N 1
ATOM 642 C CA . ARG A 1 80 ? 21.399 -20.620 30.781 1.00 68.06 80 ARG A CA 1
ATOM 643 C C . ARG A 1 80 ? 20.529 -20.121 31.932 1.00 68.06 80 ARG A C 1
ATOM 645 O O . ARG A 1 80 ? 20.208 -18.939 31.970 1.00 68.06 80 ARG A O 1
ATOM 652 N N . ALA A 1 81 ? 20.127 -21.003 32.850 1.00 68.25 81 ALA A N 1
ATOM 653 C CA . ALA A 1 81 ? 19.297 -20.629 33.996 1.00 68.25 81 ALA A CA 1
ATOM 654 C C . ALA A 1 81 ? 19.971 -19.548 34.861 1.00 68.25 81 ALA A C 1
ATOM 656 O O . ALA A 1 81 ? 19.282 -18.683 35.394 1.00 68.25 81 ALA A O 1
ATOM 657 N N . ASP A 1 82 ? 21.307 -19.547 34.897 1.00 71.00 82 ASP A N 1
ATOM 658 C CA . ASP A 1 82 ? 22.125 -18.589 35.646 1.00 71.00 82 ASP A CA 1
ATOM 659 C C . ASP A 1 82 ? 22.345 -17.240 34.920 1.00 71.00 82 ASP A C 1
ATOM 661 O O . ASP A 1 82 ? 22.800 -16.283 35.542 1.00 71.00 82 ASP A O 1
ATOM 665 N N . ASP A 1 83 ? 21.994 -17.120 33.629 1.00 68.62 83 ASP A N 1
ATOM 666 C CA . ASP A 1 83 ? 22.247 -15.912 32.816 1.00 68.62 83 ASP A CA 1
ATOM 667 C C . ASP A 1 83 ? 21.134 -14.849 32.941 1.00 68.62 83 ASP A C 1
ATOM 669 O O . ASP A 1 83 ? 21.272 -13.729 32.443 1.00 68.62 83 ASP A O 1
ATOM 673 N N . THR A 1 84 ? 20.009 -15.178 33.585 1.00 57.94 84 THR A N 1
ATOM 674 C CA . THR A 1 84 ? 18.834 -14.297 33.686 1.00 57.94 84 THR A CA 1
ATOM 675 C C . THR A 1 84 ? 18.340 -14.165 35.120 1.00 57.94 84 THR A C 1
ATOM 677 O O . THR A 1 84 ? 17.472 -14.914 35.561 1.00 57.94 84 THR A O 1
ATOM 680 N N . VAL A 1 85 ? 18.811 -13.135 35.827 1.00 60.22 85 VAL A N 1
ATOM 681 C CA . VAL A 1 85 ? 18.116 -12.607 37.010 1.00 60.22 85 VAL A CA 1
ATOM 682 C C . VAL A 1 85 ? 17.020 -11.665 36.510 1.00 60.22 85 VAL A C 1
ATOM 684 O O . VAL A 1 85 ? 17.188 -10.448 36.476 1.00 60.22 85 VAL A O 1
ATOM 687 N N . LEU A 1 86 ? 15.915 -12.227 36.016 1.00 58.03 86 LEU A N 1
ATOM 688 C CA . LEU A 1 86 ? 14.735 -11.428 35.690 1.00 58.03 86 LEU A CA 1
ATOM 689 C C . LEU A 1 86 ? 13.887 -11.289 36.962 1.00 58.03 86 LEU A C 1
ATOM 691 O O . LEU A 1 86 ? 13.482 -12.313 37.517 1.00 58.03 86 LEU A O 1
ATOM 695 N N . PRO A 1 87 ? 13.612 -10.061 37.444 1.00 55.16 87 PRO A N 1
ATOM 696 C CA . PRO A 1 87 ? 12.701 -9.868 38.561 1.00 55.16 87 PRO A CA 1
ATOM 697 C C . PRO A 1 87 ? 11.335 -10.444 38.190 1.00 55.16 87 PRO A C 1
ATOM 699 O O . PRO A 1 87 ? 10.787 -10.125 37.130 1.00 55.16 87 PRO A O 1
ATOM 702 N N . SER A 1 88 ? 10.771 -11.284 39.058 1.00 52.06 88 SER A N 1
ATOM 703 C CA . SER A 1 88 ? 9.376 -11.686 38.904 1.00 52.06 88 SER A CA 1
ATOM 704 C C . SER A 1 88 ? 8.502 -10.429 39.000 1.00 52.06 88 SER A C 1
ATOM 706 O O . SER A 1 88 ? 8.713 -9.576 39.866 1.00 52.06 88 SER A O 1
ATOM 708 N N . LYS A 1 89 ? 7.518 -10.275 38.107 1.00 54.06 89 LYS A N 1
ATOM 709 C CA . LYS A 1 89 ? 6.633 -9.092 38.041 1.00 54.06 89 LYS A CA 1
ATOM 710 C C . LYS A 1 89 ? 5.622 -9.019 39.211 1.00 54.06 89 LYS A C 1
ATOM 712 O O . LYS A 1 89 ? 4.516 -8.519 39.045 1.00 54.06 89 LYS A O 1
ATOM 717 N N . GLY A 1 90 ? 5.991 -9.527 40.388 1.00 48.16 90 GLY A N 1
ATOM 718 C CA . GLY A 1 90 ? 5.209 -9.493 41.628 1.00 48.16 90 GLY A CA 1
ATOM 719 C C . GLY A 1 90 ? 5.929 -8.855 42.822 1.00 48.16 90 GLY A C 1
ATOM 720 O O . GLY A 1 90 ? 5.262 -8.485 43.780 1.00 48.16 90 GLY A O 1
ATOM 721 N N . GLU A 1 91 ? 7.249 -8.651 42.762 1.00 47.62 91 GLU A N 1
ATOM 722 C CA . GLU A 1 91 ? 8.032 -8.008 43.833 1.00 47.62 91 GLU A CA 1
ATOM 723 C C . GLU A 1 91 ? 8.624 -6.673 43.362 1.00 47.62 91 GLU A C 1
ATOM 725 O O . GLU A 1 91 ? 9.822 -6.421 43.418 1.00 47.62 91 GLU A O 1
ATOM 730 N N . ALA A 1 92 ? 7.766 -5.786 42.864 1.00 51.50 92 ALA A N 1
ATOM 731 C CA . ALA A 1 92 ? 8.111 -4.380 42.690 1.00 51.50 92 ALA A CA 1
ATOM 732 C C . ALA A 1 92 ? 7.508 -3.589 43.852 1.00 51.50 92 ALA A C 1
ATOM 734 O O . ALA A 1 92 ? 6.513 -2.905 43.660 1.00 51.50 92 ALA A O 1
ATOM 735 N N . ASN A 1 93 ? 8.050 -3.759 45.062 1.00 47.06 93 ASN A N 1
ATOM 736 C CA . ASN A 1 93 ? 7.800 -2.879 46.210 1.00 47.06 93 ASN A CA 1
ATOM 737 C C . ASN A 1 93 ? 8.850 -3.107 47.314 1.00 47.06 93 ASN A C 1
ATOM 739 O O . ASN A 1 93 ? 8.494 -3.412 48.442 1.00 47.06 93 ASN A O 1
ATOM 743 N N . ASP A 1 94 ? 10.138 -2.966 46.994 1.00 42.81 94 ASP A N 1
ATOM 744 C CA . ASP A 1 94 ? 11.101 -2.393 47.949 1.00 42.81 94 ASP A CA 1
ATOM 745 C C . ASP A 1 94 ? 12.363 -1.940 47.200 1.00 42.81 94 ASP A C 1
ATOM 747 O O . ASP A 1 94 ? 13.345 -2.665 47.053 1.00 42.81 94 ASP A O 1
ATOM 751 N N . LEU A 1 95 ? 12.316 -0.735 46.626 1.00 46.44 95 LEU A N 1
ATOM 752 C CA . LEU A 1 95 ? 13.528 -0.067 46.159 1.00 46.44 95 LEU A CA 1
ATOM 753 C C . LEU A 1 95 ? 14.231 0.540 47.379 1.00 46.44 95 LEU A C 1
ATOM 755 O O . LEU A 1 95 ? 14.186 1.752 47.585 1.00 46.44 95 LEU A O 1
ATOM 759 N N . THR A 1 96 ? 14.892 -0.289 48.187 1.00 42.06 96 THR A N 1
ATOM 760 C CA . THR A 1 96 ? 15.930 0.203 49.100 1.00 42.06 96 THR A CA 1
ATOM 761 C C . THR A 1 96 ? 17.123 0.678 48.277 1.00 42.06 96 THR A C 1
ATOM 763 O O . THR A 1 96 ? 17.933 -0.114 47.804 1.00 42.06 96 THR A O 1
ATOM 766 N N . GLU A 1 97 ? 17.143 1.992 48.058 1.00 44.00 97 GLU A N 1
ATOM 767 C CA . GLU A 1 97 ? 18.311 2.877 48.111 1.00 44.00 97 GLU A CA 1
ATOM 768 C C . GLU A 1 97 ? 19.653 2.230 47.723 1.00 44.00 97 GLU A C 1
ATOM 770 O O . GLU A 1 97 ? 20.398 1.710 48.554 1.00 44.00 97 GLU A O 1
ATOM 775 N N . TRP A 1 98 ? 19.992 2.302 46.434 1.00 43.72 98 TRP A N 1
ATOM 776 C CA . TRP A 1 98 ? 21.344 2.008 45.972 1.00 43.72 98 TRP A CA 1
ATOM 777 C C . TRP A 1 98 ? 22.253 3.214 46.276 1.00 43.72 98 TRP A C 1
ATOM 779 O O . TRP A 1 98 ? 22.346 4.146 45.480 1.00 43.72 98 TRP A O 1
ATOM 789 N N . ASP A 1 99 ? 22.899 3.203 47.450 1.00 41.38 99 ASP A N 1
ATOM 790 C CA . ASP A 1 99 ? 24.020 4.096 47.789 1.00 41.38 99 ASP A CA 1
ATOM 791 C C . ASP A 1 99 ? 25.224 3.755 46.897 1.00 41.38 99 ASP A C 1
ATOM 793 O O . ASP A 1 99 ? 25.789 2.656 46.955 1.00 41.38 99 ASP A O 1
ATOM 797 N N . GLY A 1 100 ? 25.590 4.701 46.034 1.00 48.06 100 GLY A N 1
ATOM 798 C CA . GLY A 1 100 ? 26.769 4.620 45.191 1.00 48.06 100 GLY A CA 1
ATOM 799 C C . GLY A 1 100 ? 28.039 4.769 46.018 1.00 48.06 100 GLY A C 1
ATOM 800 O O . GLY A 1 100 ? 28.351 5.864 46.478 1.00 48.06 100 GLY A O 1
ATOM 801 N N . ARG A 1 101 ? 28.822 3.690 46.136 1.00 35.47 101 ARG A N 1
ATOM 802 C CA . ARG A 1 101 ? 30.236 3.782 46.516 1.00 35.47 101 ARG A CA 1
ATOM 803 C C . ARG A 1 101 ? 31.135 2.879 45.685 1.00 35.47 101 ARG A C 1
ATOM 805 O O . ARG A 1 101 ? 30.949 1.665 45.593 1.00 35.47 101 ARG A O 1
ATOM 812 N N . ASP A 1 102 ? 32.128 3.552 45.126 1.00 47.88 102 ASP A N 1
ATOM 813 C CA . ASP A 1 102 ? 33.215 3.086 44.287 1.00 47.88 102 ASP A CA 1
ATOM 814 C C . ASP A 1 102 ? 34.039 1.965 44.937 1.00 47.88 102 ASP A C 1
ATOM 816 O O . ASP A 1 102 ? 34.337 1.991 46.135 1.00 47.88 102 ASP A O 1
ATOM 820 N N . ARG A 1 103 ? 34.481 1.000 44.122 1.00 46.62 103 ARG A N 1
ATOM 821 C CA . ARG A 1 103 ? 35.691 0.215 44.399 1.00 46.62 103 ARG A CA 1
ATOM 822 C C . ARG A 1 103 ? 36.559 0.161 43.152 1.00 46.62 103 ARG A C 1
ATOM 824 O O . ARG A 1 103 ? 36.339 -0.626 42.237 1.00 46.62 103 ARG A O 1
ATOM 831 N N . GLU A 1 104 ? 37.533 1.050 43.184 1.00 46.66 104 GLU A N 1
ATOM 832 C CA . GLU A 1 104 ? 38.767 1.089 42.415 1.00 46.66 104 GLU A CA 1
ATOM 833 C C . GLU A 1 104 ? 39.442 -0.297 42.374 1.00 46.66 104 GLU A C 1
ATOM 835 O O . GLU A 1 104 ? 39.664 -0.917 43.417 1.00 46.66 104 GLU A O 1
ATOM 840 N N . ARG A 1 105 ? 39.727 -0.811 41.168 1.00 46.72 105 ARG A N 1
ATOM 841 C CA . ARG A 1 105 ? 40.593 -1.982 40.959 1.00 46.72 105 ARG A CA 1
ATOM 842 C C . ARG A 1 105 ? 41.944 -1.497 40.445 1.00 46.72 105 ARG A C 1
ATOM 844 O O . ARG A 1 105 ? 42.069 -1.079 39.299 1.00 46.72 105 ARG A O 1
ATOM 851 N N . ASP A 1 106 ? 42.907 -1.539 41.353 1.00 47.84 106 ASP A N 1
ATOM 852 C CA . ASP A 1 106 ? 44.342 -1.432 41.123 1.00 47.84 106 ASP A CA 1
ATOM 853 C C . ASP A 1 106 ? 44.851 -2.770 40.561 1.00 47.84 106 ASP A C 1
ATOM 855 O O . ASP A 1 106 ? 44.972 -3.749 41.298 1.00 47.84 106 ASP A O 1
ATOM 859 N N . ASP A 1 107 ? 45.103 -2.828 39.252 1.00 52.00 107 ASP A N 1
ATOM 860 C CA . ASP A 1 107 ? 45.723 -3.983 38.598 1.00 52.00 107 ASP A CA 1
ATOM 861 C C . ASP A 1 107 ? 47.184 -3.629 38.249 1.00 52.00 107 ASP A C 1
ATOM 863 O O . ASP A 1 107 ? 47.503 -3.156 37.156 1.00 52.00 107 ASP A O 1
ATOM 867 N N . GLY A 1 108 ? 48.092 -3.836 39.209 1.00 42.41 108 GLY A N 1
ATOM 868 C CA . GLY A 1 108 ? 49.543 -3.809 38.986 1.00 42.41 108 GLY A CA 1
ATOM 869 C C . GLY A 1 108 ? 50.039 -5.030 38.181 1.00 42.41 108 GLY A C 1
ATOM 870 O O . GLY A 1 108 ? 49.421 -6.097 38.233 1.00 42.41 108 GLY A O 1
ATOM 871 N N . PRO A 1 109 ? 51.158 -4.927 37.433 1.00 52.12 109 PRO A N 1
ATOM 872 C CA . PRO A 1 109 ? 51.595 -5.990 36.530 1.00 52.12 109 PRO A CA 1
ATOM 873 C C . PRO A 1 109 ? 52.294 -7.136 37.287 1.00 52.12 109 PRO A C 1
ATOM 875 O O . PRO A 1 109 ? 53.276 -6.923 37.999 1.00 52.12 109 PRO A O 1
ATOM 878 N N . GLY A 1 110 ? 51.791 -8.364 37.113 1.00 44.84 110 GLY A N 1
ATOM 879 C CA . GLY A 1 110 ? 52.400 -9.603 37.619 1.00 44.84 110 GLY A CA 1
ATOM 880 C C . GLY A 1 110 ? 53.667 -10.020 36.846 1.00 44.84 110 GLY A C 1
ATOM 881 O O . GLY A 1 110 ? 53.874 -9.565 35.720 1.00 44.84 110 GLY A O 1
ATOM 882 N N . PRO A 1 111 ? 54.543 -10.852 37.443 1.00 49.41 111 PRO A N 1
ATOM 883 C CA . PRO A 1 111 ? 55.948 -10.932 37.062 1.00 49.41 111 PRO A CA 1
ATOM 884 C C . PRO A 1 111 ? 56.215 -11.749 35.793 1.00 49.41 111 PRO A C 1
ATOM 886 O O . PRO A 1 111 ? 55.587 -12.769 35.518 1.00 49.41 111 PRO A O 1
ATOM 889 N N . LEU A 1 112 ? 57.233 -11.263 35.082 1.00 56.78 112 LEU A N 1
ATOM 890 C CA . LEU A 1 112 ? 57.943 -11.852 33.954 1.00 56.78 112 LEU A CA 1
ATOM 891 C C . LEU A 1 112 ? 58.535 -13.220 34.335 1.00 56.78 112 LEU A C 1
ATOM 893 O O . LEU A 1 112 ? 59.228 -13.306 35.346 1.00 56.78 112 LEU A O 1
ATOM 897 N N . ASN A 1 113 ? 58.327 -14.248 33.514 1.00 46.41 113 ASN A N 1
ATOM 898 C CA . ASN A 1 113 ? 59.156 -15.453 33.517 1.00 46.41 113 ASN A CA 1
ATOM 899 C C . ASN A 1 113 ? 59.265 -16.000 32.087 1.00 46.41 113 ASN A C 1
ATOM 901 O O . ASN A 1 113 ? 58.366 -16.694 31.621 1.00 46.41 113 ASN A O 1
ATOM 905 N N . ASP A 1 114 ? 60.400 -15.695 31.460 1.00 44.59 114 ASP A N 1
ATOM 906 C CA . ASP A 1 114 ? 61.058 -16.500 30.422 1.00 44.59 114 ASP A CA 1
ATOM 907 C C . ASP A 1 114 ? 62.380 -17.009 31.053 1.00 44.59 114 ASP A C 1
ATOM 909 O O . ASP A 1 114 ? 62.876 -16.331 31.968 1.00 44.59 114 ASP A O 1
ATOM 913 N N . PRO A 1 115 ? 63.029 -18.105 30.602 1.00 51.28 115 PRO A N 1
ATOM 914 C CA . PRO A 1 115 ? 62.776 -18.931 29.415 1.00 51.28 115 PRO A CA 1
ATOM 915 C C . PRO A 1 115 ? 62.461 -20.418 29.692 1.00 51.28 115 PRO A C 1
ATOM 917 O O . PRO A 1 115 ? 62.684 -20.901 30.827 1.00 51.28 115 PRO A O 1
#

Secondary structure (DSSP, 8-state):
--HHHHHHHHHHHHHHHHHHHHHHHHHHHHTTS-HHHHHHHHHHHHHHHHHHHHHHHHHTT--TTS-TTTT------GGGGGG--PPPTT-----------------PPPPP---